Protein AF-A0A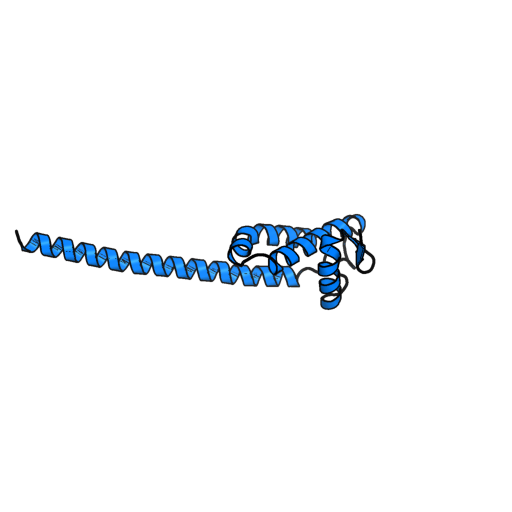2G9GEQ3-F1 (afdb_monomer)

InterPro domains:
  IPR007942 Phospholipase-like [PF05278] (4-124)

Organism: NCBI:txid429701

Sequence (127 aa):
MENVGQHEVPVEYAPTLTRIFAKHGDIASNSYFPQYNTFLLMLVGLVVQKLQTNNFGYVLSKLDNMKNIVRFAKSGNLNVSWLLKHLAEIEEIRTLTTMAATREFDARKKIMMTAKKTVQGSTKALR

Solvent-accessible surface area (backbone atoms only — not comparable to full-atom values): 7066 Å² total; per-residue (Å²): 110,36,76,49,88,94,40,62,30,57,56,92,37,32,69,55,42,44,55,46,31,76,74,69,42,71,39,57,79,66,32,78,47,69,94,47,40,46,62,41,48,46,55,50,28,52,47,53,47,48,65,72,75,48,56,68,70,59,45,65,76,41,41,68,59,47,51,51,55,49,50,55,33,38,75,40,44,30,70,44,66,71,56,53,51,52,57,48,56,53,46,50,52,54,50,53,54,52,52,51,53,52,52,50,51,52,52,52,52,51,53,52,53,52,52,53,51,52,56,56,51,58,61,60,76,78,111

Structure (mmCIF, N/CA/C/O backbone):
data_AF-A0A2G9GEQ3-F1
#
_entry.id   AF-A0A2G9GEQ3-F1
#
loop_
_atom_site.group_PDB
_atom_site.id
_atom_site.type_symbol
_atom_site.label_atom_id
_atom_site.label_alt_id
_atom_site.label_comp_id
_atom_site.label_asym_id
_atom_site.label_entity_id
_atom_site.label_seq_id
_atom_site.pdbx_PDB_ins_code
_atom_site.Cartn_x
_atom_site.Cartn_y
_atom_site.Cartn_z
_atom_site.occupancy
_atom_site.B_iso_or_equiv
_atom_site.auth_seq_id
_atom_site.auth_comp_id
_atom_site.auth_asym_id
_atom_site.auth_atom_id
_atom_site.pdbx_PDB_model_num
ATOM 1 N N . MET A 1 1 ? 15.834 -12.308 -12.126 1.00 93.44 1 MET A N 1
ATOM 2 C CA . MET A 1 1 ? 15.207 -11.057 -12.584 1.00 93.44 1 MET A CA 1
ATOM 3 C C . MET A 1 1 ? 14.308 -11.372 -13.770 1.00 93.44 1 MET A C 1
ATOM 5 O O . MET A 1 1 ? 14.500 -12.413 -14.387 1.00 93.44 1 MET A O 1
ATOM 9 N N . GLU A 1 2 ? 13.338 -10.517 -14.064 1.00 95.69 2 GLU A N 1
ATOM 10 C CA . GLU A 1 2 ? 12.430 -10.603 -15.209 1.00 95.69 2 GLU A CA 1
ATOM 11 C C . GLU A 1 2 ? 12.147 -9.188 -15.737 1.00 95.69 2 GLU A C 1
ATOM 13 O O . GLU A 1 2 ? 12.165 -8.220 -14.973 1.00 95.69 2 GLU A O 1
ATOM 18 N N . ASN A 1 3 ? 11.909 -9.061 -17.043 1.00 96.69 3 ASN A N 1
ATOM 19 C CA . ASN A 1 3 ? 11.651 -7.772 -17.678 1.00 96.69 3 ASN A CA 1
ATOM 20 C C . ASN A 1 3 ? 10.162 -7.426 -17.645 1.00 96.69 3 ASN A C 1
ATOM 22 O O . ASN A 1 3 ? 9.323 -8.195 -18.110 1.00 96.69 3 ASN A O 1
ATOM 26 N N . VAL A 1 4 ? 9.844 -6.223 -17.169 1.00 96.31 4 VAL A N 1
ATOM 27 C CA . VAL A 1 4 ? 8.508 -5.627 -17.247 1.00 96.31 4 VAL A CA 1
ATOM 28 C C . VAL A 1 4 ? 8.625 -4.299 -17.986 1.00 96.31 4 VAL A C 1
ATOM 30 O O . VAL A 1 4 ? 9.109 -3.300 -17.452 1.00 96.31 4 VAL A O 1
ATOM 33 N N . GLY A 1 5 ? 8.212 -4.291 -19.255 1.00 93.06 5 GLY A N 1
ATOM 34 C CA . GLY A 1 5 ? 8.492 -3.170 -20.150 1.00 93.06 5 GLY A CA 1
ATOM 35 C C . GLY A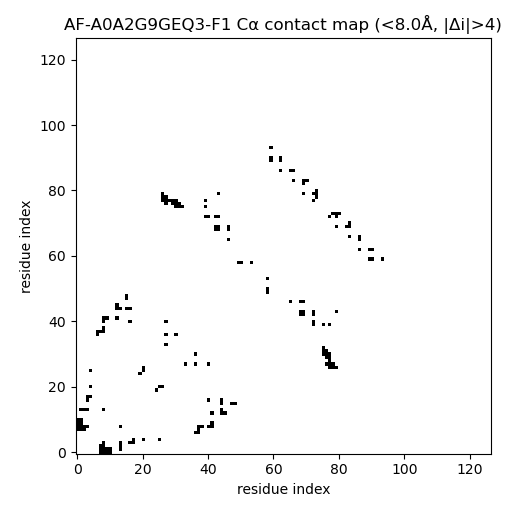 1 5 ? 9.998 -3.034 -20.388 1.00 93.06 5 GLY A C 1
ATOM 36 O O . GLY A 1 5 ? 10.626 -3.973 -20.866 1.00 93.06 5 GLY A O 1
ATOM 37 N N . GLN A 1 6 ? 10.563 -1.873 -20.055 1.00 93.75 6 GLN A N 1
ATOM 38 C CA . GLN A 1 6 ? 12.002 -1.591 -20.176 1.00 93.75 6 GLN A CA 1
ATOM 39 C C . GLN A 1 6 ? 12.772 -1.785 -18.857 1.00 93.75 6 GLN A C 1
ATOM 41 O O . GLN A 1 6 ? 13.959 -1.476 -18.795 1.00 93.75 6 GLN A O 1
ATOM 46 N N . HIS A 1 7 ? 12.114 -2.260 -17.793 1.00 96.00 7 HIS A N 1
ATOM 47 C CA . HIS A 1 7 ? 12.724 -2.382 -16.466 1.00 96.00 7 HIS A CA 1
ATOM 48 C C . HIS A 1 7 ? 12.970 -3.841 -16.109 1.00 96.00 7 HIS A C 1
ATOM 50 O O . HIS A 1 7 ? 12.063 -4.670 -16.190 1.00 96.00 7 HIS A O 1
ATOM 56 N N . GLU A 1 8 ? 14.177 -4.130 -15.636 1.00 96.44 8 GLU A N 1
ATOM 57 C CA . GLU A 1 8 ? 14.527 -5.417 -15.048 1.00 96.44 8 GLU A CA 1
ATOM 58 C C . GLU A 1 8 ? 14.169 -5.406 -13.552 1.00 96.44 8 GLU A C 1
ATOM 60 O O . GLU A 1 8 ? 14.627 -4.545 -12.794 1.00 96.44 8 GLU A O 1
ATOM 65 N N . VAL A 1 9 ? 13.324 -6.343 -13.115 1.00 96.69 9 VAL A N 1
ATOM 66 C CA . VAL A 1 9 ? 12.796 -6.417 -11.741 1.00 96.69 9 VAL A CA 1
ATOM 67 C C . VAL A 1 9 ? 12.919 -7.831 -11.159 1.00 96.69 9 VAL A C 1
ATOM 69 O O . VAL A 1 9 ? 13.074 -8.796 -11.909 1.00 96.69 9 VAL A O 1
ATOM 72 N N . PRO A 1 10 ? 12.870 -8.011 -9.827 1.00 96.75 10 PRO A N 1
ATOM 73 C CA . PRO A 1 10 ? 12.846 -9.350 -9.243 1.00 96.75 10 PRO A CA 1
ATOM 74 C C . PRO A 1 10 ? 11.601 -10.140 -9.682 1.00 96.75 10 PRO A C 1
ATOM 76 O O . PRO A 1 10 ? 10.507 -9.580 -9.811 1.00 96.75 10 PRO A O 1
ATOM 79 N N . VAL A 1 11 ? 11.780 -11.444 -9.922 1.00 97.44 11 VAL A N 1
ATOM 80 C CA . VAL A 1 11 ? 10.768 -12.338 -10.526 1.00 97.44 11 VAL A CA 1
ATOM 81 C C . VAL A 1 11 ? 9.492 -12.366 -9.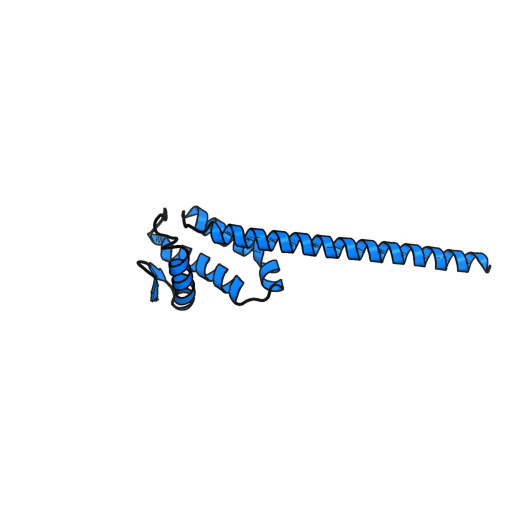687 1.00 97.44 11 VAL A C 1
ATOM 83 O O . VAL A 1 11 ? 8.383 -12.384 -10.213 1.00 97.44 11 VAL A O 1
ATOM 86 N N . GLU A 1 12 ? 9.630 -12.295 -8.366 1.00 96.44 12 GLU A N 1
ATOM 87 C CA . GLU A 1 12 ? 8.510 -12.310 -7.437 1.00 96.44 12 GLU A CA 1
ATOM 88 C C . GLU A 1 12 ? 7.562 -11.113 -7.609 1.00 96.44 12 GLU A C 1
ATOM 90 O O . GLU A 1 12 ? 6.381 -11.236 -7.290 1.00 96.44 12 GLU A O 1
ATOM 95 N N . TYR A 1 13 ? 8.027 -9.976 -8.145 1.00 97.38 13 TYR A N 1
ATOM 96 C CA . TYR A 1 13 ? 7.199 -8.782 -8.362 1.00 97.38 13 TYR A CA 1
ATOM 97 C C . TYR A 1 13 ? 6.758 -8.603 -9.812 1.00 97.38 13 TYR A C 1
ATOM 99 O O . TYR A 1 13 ? 5.794 -7.868 -10.053 1.00 97.38 13 TYR A O 1
ATOM 107 N N . ALA A 1 14 ? 7.411 -9.270 -10.767 1.00 97.62 14 ALA A N 1
ATOM 108 C CA . ALA A 1 14 ? 7.146 -9.101 -12.191 1.00 97.62 14 ALA A CA 1
ATOM 109 C C . ALA A 1 14 ? 5.667 -9.324 -12.565 1.00 97.62 14 ALA A C 1
ATOM 111 O O . ALA A 1 14 ? 5.086 -8.424 -13.174 1.00 97.62 14 ALA A O 1
ATOM 112 N N . PRO A 1 15 ? 4.965 -10.383 -12.103 1.00 97.56 15 PRO A N 1
ATOM 113 C CA . PRO A 1 15 ? 3.546 -10.560 -12.421 1.00 97.56 15 PRO A CA 1
ATOM 114 C C . PRO A 1 15 ? 2.664 -9.408 -11.925 1.00 97.56 15 PRO A C 1
ATOM 116 O O . PRO A 1 15 ? 1.704 -9.009 -12.588 1.00 97.56 15 PRO A O 1
ATOM 119 N N . THR A 1 16 ? 2.970 -8.865 -10.744 1.00 98.19 16 THR A N 1
ATOM 120 C CA . THR A 1 16 ? 2.233 -7.731 -10.175 1.00 98.19 16 THR A CA 1
ATOM 121 C C . THR A 1 16 ? 2.510 -6.456 -10.963 1.00 98.19 16 THR A C 1
ATOM 123 O O . THR A 1 16 ? 1.571 -5.733 -11.296 1.00 98.19 16 THR A O 1
ATOM 126 N N . LEU A 1 17 ? 3.773 -6.198 -11.299 1.00 98.38 17 LEU A N 1
ATOM 127 C CA . LEU A 1 17 ? 4.182 -5.016 -12.052 1.00 98.38 17 LEU A CA 1
ATOM 128 C C . LEU A 1 17 ? 3.656 -5.038 -13.487 1.00 98.38 17 LEU A C 1
ATOM 130 O O . LEU A 1 17 ? 3.157 -4.015 -13.945 1.00 98.38 17 LEU A O 1
ATOM 134 N N . THR A 1 18 ? 3.625 -6.196 -14.145 1.00 98.31 18 THR A N 1
ATOM 135 C CA . THR A 1 18 ? 2.997 -6.366 -15.462 1.00 98.31 18 THR A CA 1
ATOM 136 C C . THR A 1 18 ? 1.523 -5.967 -15.435 1.00 98.31 18 THR A C 1
ATOM 138 O O . THR A 1 18 ? 1.071 -5.207 -16.290 1.00 98.31 18 THR A O 1
ATOM 141 N N . ARG A 1 19 ? 0.763 -6.398 -14.417 1.00 98.12 19 ARG A N 1
ATOM 142 C CA . ARG A 1 19 ? -0.648 -5.992 -14.259 1.00 98.12 19 ARG A CA 1
ATOM 143 C C . ARG A 1 19 ? -0.801 -4.499 -13.977 1.00 98.12 19 ARG A C 1
ATOM 145 O O . ARG A 1 19 ? -1.741 -3.880 -14.472 1.00 98.12 19 ARG A O 1
ATOM 152 N N . ILE A 1 20 ? 0.101 -3.919 -13.186 1.00 98.31 20 ILE A N 1
ATOM 153 C CA . ILE A 1 20 ? 0.113 -2.475 -12.923 1.00 98.31 20 ILE A CA 1
ATOM 154 C C . ILE A 1 20 ? 0.366 -1.714 -14.224 1.00 98.31 20 ILE A C 1
ATOM 156 O O . ILE A 1 20 ? -0.389 -0.796 -14.528 1.00 98.31 20 ILE A O 1
ATOM 160 N N . PHE A 1 21 ? 1.360 -2.124 -15.011 1.00 98.06 21 PHE A N 1
ATOM 161 C CA . PHE A 1 21 ? 1.725 -1.463 -16.263 1.00 98.06 21 PHE A CA 1
ATOM 162 C C . PHE A 1 21 ? 0.613 -1.570 -17.301 1.00 98.06 21 PHE A C 1
ATOM 164 O O . PHE A 1 21 ? 0.286 -0.585 -17.956 1.00 98.06 21 PHE A O 1
ATOM 171 N N . ALA A 1 22 ? -0.047 -2.726 -17.383 1.00 98.12 22 ALA A N 1
ATOM 172 C CA . ALA A 1 22 ? -1.211 -2.907 -18.242 1.00 98.12 22 ALA A CA 1
ATOM 173 C C . ALA A 1 22 ? -2.367 -1.949 -17.888 1.00 98.12 22 ALA A C 1
ATOM 175 O O . ALA A 1 22 ? -3.116 -1.538 -18.769 1.00 98.12 22 ALA A O 1
ATOM 176 N N . LYS A 1 23 ? -2.519 -1.580 -16.609 1.00 97.88 23 LYS A N 1
ATOM 177 C CA . LYS A 1 23 ? -3.616 -0.721 -16.134 1.00 97.88 23 LYS A CA 1
ATOM 178 C C . LYS A 1 23 ? -3.267 0.769 -16.094 1.00 97.88 23 LYS A C 1
ATOM 180 O O . LYS A 1 23 ? -4.149 1.607 -16.266 1.00 97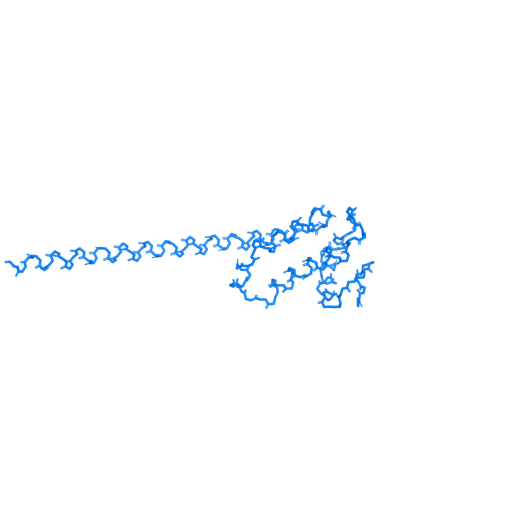.88 23 LYS A O 1
ATOM 185 N N . HIS A 1 24 ? -2.014 1.103 -15.808 1.00 97.44 24 HIS A N 1
ATOM 186 C CA . HIS A 1 24 ? -1.580 2.464 -15.480 1.00 97.44 24 HIS A CA 1
ATOM 187 C C . HIS A 1 24 ? -0.486 3.002 -16.411 1.00 97.44 24 HIS A C 1
ATOM 189 O O . HIS A 1 24 ? -0.068 4.148 -16.244 1.00 97.44 24 HIS A O 1
ATOM 195 N N . GLY A 1 25 ? -0.039 2.202 -17.383 1.00 97.38 25 GLY A N 1
ATOM 196 C CA . GLY A 1 25 ? 1.166 2.469 -18.161 1.00 97.38 25 GLY A CA 1
ATOM 197 C C . GLY A 1 25 ? 2.439 2.230 -17.348 1.00 97.38 25 GLY A C 1
ATOM 198 O O . GLY A 1 25 ? 2.392 1.843 -16.178 1.00 97.38 25 GLY A O 1
ATOM 199 N N . ASP A 1 26 ? 3.591 2.475 -17.968 1.00 97.69 26 ASP A N 1
ATOM 200 C CA . ASP A 1 26 ? 4.872 2.454 -17.264 1.00 97.69 26 ASP A CA 1
ATOM 201 C C . ASP A 1 26 ? 4.915 3.580 -16.221 1.00 97.69 26 ASP A C 1
ATOM 203 O O . ASP A 1 26 ? 5.116 4.754 -16.533 1.00 97.69 26 ASP A O 1
ATOM 207 N N . ILE A 1 27 ? 4.721 3.218 -14.952 1.00 98.00 27 ILE A N 1
ATOM 208 C CA . ILE A 1 27 ? 4.661 4.184 -13.851 1.00 98.00 27 ILE A CA 1
ATOM 209 C C . ILE A 1 27 ? 6.015 4.840 -13.554 1.00 98.00 27 ILE A C 1
ATOM 211 O O . ILE A 1 27 ? 6.048 5.798 -12.784 1.00 98.00 27 ILE A O 1
ATOM 215 N N . ALA A 1 28 ? 7.113 4.337 -14.123 1.00 97.56 28 ALA A N 1
ATOM 216 C CA . ALA A 1 28 ? 8.462 4.865 -13.957 1.00 97.56 28 ALA A CA 1
ATOM 217 C C . ALA A 1 28 ? 8.974 5.621 -15.198 1.00 97.56 28 ALA A C 1
ATOM 219 O O . ALA A 1 28 ? 10.117 6.082 -15.188 1.00 97.56 28 ALA A O 1
ATOM 220 N N . SER A 1 29 ? 8.139 5.823 -16.228 1.00 96.12 29 SER A N 1
ATOM 221 C CA . SER A 1 29 ? 8.535 6.466 -17.493 1.00 96.12 29 SER A CA 1
ATOM 222 C C . SER A 1 29 ? 9.100 7.882 -17.326 1.00 96.12 29 SER A C 1
ATOM 224 O O . SER A 1 29 ? 9.943 8.306 -18.107 1.00 96.12 29 SER A O 1
ATOM 226 N N . ASN A 1 30 ? 8.642 8.610 -16.302 1.00 94.75 30 ASN A N 1
ATOM 227 C CA . ASN A 1 30 ? 9.052 9.986 -15.996 1.00 94.75 30 ASN A CA 1
ATOM 228 C C . ASN A 1 30 ? 9.905 10.078 -14.719 1.00 94.75 30 ASN A C 1
ATOM 230 O O . ASN A 1 30 ? 9.983 11.144 -14.105 1.00 94.75 30 ASN A O 1
ATOM 234 N N . SER A 1 31 ? 10.480 8.962 -14.263 1.00 95.88 31 SER A N 1
ATOM 235 C CA . SER A 1 31 ? 11.265 8.917 -13.027 1.00 95.88 31 SER A CA 1
ATOM 236 C C . SER A 1 31 ? 12.429 9.907 -13.056 1.00 95.88 31 SER A C 1
ATOM 238 O O . SER A 1 31 ? 13.147 10.009 -14.049 1.00 95.88 31 SER A O 1
ATOM 240 N N . TYR A 1 32 ? 12.650 10.604 -11.939 1.00 96.06 32 TYR A N 1
ATOM 241 C CA . TYR A 1 32 ? 13.808 11.490 -11.780 1.00 96.06 32 TYR A CA 1
ATOM 242 C C . TYR A 1 32 ? 15.124 10.724 -11.662 1.00 96.06 32 TYR A C 1
ATOM 244 O O . TYR A 1 32 ? 16.186 11.285 -11.922 1.00 96.06 32 TYR A O 1
ATOM 252 N N . PHE A 1 33 ? 15.061 9.449 -11.274 1.00 92.69 33 PHE A N 1
ATOM 253 C CA . PHE A 1 33 ? 16.241 8.628 -11.046 1.00 92.69 33 PHE A CA 1
ATOM 254 C C . PHE A 1 33 ? 16.093 7.257 -11.716 1.00 92.69 33 PHE A C 1
ATOM 256 O O . PHE A 1 33 ? 15.807 6.265 -11.035 1.00 92.69 33 PHE A O 1
ATOM 263 N N . PRO A 1 34 ? 16.292 7.170 -13.045 1.00 93.75 34 PRO A N 1
ATOM 264 C CA . PRO A 1 34 ? 16.153 5.921 -13.788 1.00 93.75 34 PRO A CA 1
ATOM 265 C C . PRO A 1 34 ? 16.992 4.765 -13.225 1.00 93.75 34 PRO A C 1
ATOM 267 O O . PRO A 1 34 ? 16.530 3.628 -13.193 1.00 93.75 34 PRO A O 1
ATOM 270 N N . GLN A 1 35 ? 18.181 5.055 -12.686 1.00 94.38 35 GLN A N 1
ATOM 271 C CA . GLN A 1 35 ? 19.073 4.074 -12.059 1.00 94.38 35 GLN A CA 1
ATOM 272 C C . GLN A 1 35 ? 18.484 3.397 -10.809 1.00 94.38 35 GLN A C 1
ATOM 274 O O . GLN A 1 35 ? 18.963 2.344 -10.399 1.00 94.38 35 GLN A O 1
ATOM 279 N N . TYR A 1 36 ? 17.447 3.981 -10.198 1.00 95.94 36 TYR A N 1
ATOM 280 C CA . TYR A 1 36 ? 16.749 3.413 -9.043 1.00 95.94 36 TYR A CA 1
ATOM 281 C C . TYR A 1 36 ? 15.375 2.835 -9.402 1.00 95.94 36 TYR A C 1
ATOM 283 O O . TYR A 1 36 ? 14.676 2.355 -8.507 1.00 95.94 36 TYR A O 1
ATOM 291 N N . ASN A 1 37 ? 14.975 2.826 -10.679 1.00 95.75 37 ASN A N 1
ATOM 292 C CA . ASN A 1 37 ? 13.646 2.365 -11.087 1.00 95.75 37 ASN A CA 1
ATOM 293 C C . ASN A 1 37 ? 13.360 0.929 -10.655 1.00 95.75 37 ASN A C 1
ATOM 295 O O . ASN A 1 37 ? 12.281 0.675 -10.134 1.00 95.75 37 ASN A O 1
ATOM 299 N N . THR A 1 38 ? 14.324 0.013 -10.768 1.00 96.69 38 THR A N 1
ATOM 300 C CA . THR A 1 38 ? 14.169 -1.367 -10.282 1.00 96.69 38 THR A CA 1
ATOM 301 C C . THR A 1 38 ? 13.763 -1.409 -8.807 1.00 96.69 38 THR A C 1
ATOM 303 O O . THR A 1 38 ? 12.797 -2.081 -8.444 1.00 96.69 38 THR A O 1
ATOM 306 N N . PHE A 1 39 ? 14.444 -0.640 -7.954 1.00 96.81 39 PHE A N 1
ATOM 307 C CA . PHE A 1 39 ? 14.137 -0.565 -6.526 1.00 96.81 39 PHE A CA 1
ATOM 308 C C . PHE A 1 39 ? 12.783 0.109 -6.261 1.00 96.81 39 PHE A C 1
ATOM 310 O O . PHE A 1 39 ? 11.979 -0.383 -5.471 1.00 96.81 39 PHE A O 1
ATOM 317 N N . LEU A 1 40 ? 12.493 1.216 -6.944 1.00 97.94 40 LEU A N 1
ATOM 318 C CA . LEU A 1 40 ? 11.246 1.961 -6.767 1.00 97.94 40 LEU A CA 1
ATOM 319 C C . LEU A 1 40 ? 10.021 1.163 -7.243 1.00 97.94 40 LEU A C 1
ATOM 321 O O . LEU A 1 40 ? 8.996 1.139 -6.559 1.00 97.94 40 LEU A O 1
ATOM 325 N N . LEU A 1 41 ? 10.133 0.454 -8.365 1.00 98.12 41 LEU A N 1
ATOM 326 C CA . LEU A 1 41 ? 9.106 -0.456 -8.868 1.00 98.12 41 LEU A CA 1
ATOM 327 C C . LEU A 1 41 ? 8.910 -1.642 -7.924 1.00 98.12 41 LEU A C 1
ATOM 329 O O . LEU A 1 41 ? 7.770 -1.978 -7.609 1.00 98.12 41 LEU A O 1
ATOM 333 N N . MET A 1 42 ? 9.992 -2.220 -7.395 1.00 97.75 42 MET A N 1
ATOM 334 C CA . MET A 1 42 ? 9.918 -3.268 -6.374 1.00 97.75 42 MET A CA 1
ATOM 335 C C . MET A 1 42 ? 9.102 -2.812 -5.155 1.00 97.75 42 MET A C 1
ATOM 337 O O . MET A 1 42 ? 8.217 -3.534 -4.701 1.00 97.75 42 MET A O 1
ATOM 341 N N . LEU A 1 43 ? 9.337 -1.596 -4.654 1.00 98.12 43 LEU A N 1
ATOM 342 C CA . LEU A 1 43 ? 8.581 -1.035 -3.531 1.00 98.12 43 LEU A CA 1
ATOM 343 C C . LEU A 1 43 ? 7.080 -0.896 -3.831 1.00 98.12 43 LEU A C 1
ATOM 345 O O . LEU A 1 43 ? 6.245 -1.219 -2.982 1.00 98.12 43 LEU A O 1
ATOM 349 N N . VAL A 1 44 ? 6.722 -0.450 -5.037 1.00 98.44 44 VAL A N 1
ATOM 350 C CA . VAL A 1 44 ? 5.316 -0.362 -5.463 1.00 98.44 44 VAL A CA 1
ATOM 351 C C . VAL A 1 44 ? 4.698 -1.758 -5.580 1.00 98.44 44 VAL A C 1
ATOM 353 O O . VAL A 1 44 ? 3.611 -1.993 -5.046 1.00 98.44 44 VAL A O 1
ATOM 356 N N . GLY A 1 45 ? 5.401 -2.698 -6.217 1.00 98.19 45 GLY A N 1
ATOM 357 C CA . GLY A 1 45 ? 4.979 -4.093 -6.348 1.00 98.19 45 GLY A CA 1
ATOM 358 C C . GLY A 1 45 ? 4.743 -4.756 -4.990 1.00 98.19 45 GLY A C 1
ATOM 359 O O . GLY A 1 45 ? 3.704 -5.386 -4.790 1.00 98.19 45 GLY A O 1
ATOM 360 N N . LEU A 1 46 ? 5.643 -4.529 -4.031 1.00 98.06 46 LEU A N 1
ATOM 361 C CA . LEU A 1 46 ? 5.537 -5.007 -2.653 1.00 98.06 46 LEU A CA 1
ATOM 362 C C . LEU A 1 46 ? 4.261 -4.510 -1.965 1.00 98.06 46 LEU A C 1
ATOM 364 O O . LEU A 1 46 ? 3.560 -5.293 -1.322 1.00 98.06 46 LEU A O 1
ATOM 368 N N . VAL A 1 47 ? 3.948 -3.216 -2.075 1.00 98.56 47 VAL A N 1
ATOM 369 C CA . VAL A 1 47 ? 2.739 -2.651 -1.456 1.00 98.56 47 VAL A CA 1
ATOM 370 C C . VAL A 1 47 ? 1.483 -3.249 -2.084 1.00 98.56 47 VAL A C 1
ATOM 372 O O . VAL A 1 47 ? 0.581 -3.667 -1.362 1.00 98.56 47 VAL A O 1
ATOM 375 N N . VAL A 1 48 ? 1.433 -3.358 -3.412 1.00 98.38 48 VAL A N 1
ATOM 376 C CA . VAL A 1 48 ? 0.277 -3.935 -4.113 1.00 98.38 48 VAL A CA 1
ATOM 377 C C . VAL A 1 48 ? 0.092 -5.409 -3.766 1.00 98.38 48 VAL A C 1
ATOM 379 O O . VAL A 1 48 ? -1.030 -5.827 -3.493 1.00 98.38 48 VAL A O 1
ATOM 382 N N . GLN A 1 49 ? 1.172 -6.189 -3.690 1.00 97.75 49 GLN A N 1
ATOM 383 C CA . GLN A 1 49 ? 1.091 -7.572 -3.222 1.00 97.75 49 GLN A CA 1
ATOM 384 C C . GLN A 1 49 ? 0.572 -7.652 -1.792 1.00 97.75 49 GLN A C 1
ATOM 386 O O . GLN A 1 49 ? -0.328 -8.441 -1.528 1.00 97.75 49 GLN A O 1
ATOM 391 N N . LYS A 1 50 ? 1.071 -6.808 -0.878 1.00 97.56 50 LYS A N 1
ATOM 392 C CA . LYS A 1 50 ? 0.589 -6.788 0.509 1.00 97.56 50 LYS A CA 1
ATOM 393 C C . LYS A 1 50 ? -0.914 -6.536 0.589 1.00 97.56 50 LYS A C 1
ATOM 395 O O . LYS A 1 50 ? -1.578 -7.205 1.376 1.00 97.56 50 LYS A O 1
ATOM 400 N N . LEU A 1 51 ? -1.431 -5.622 -0.231 1.00 97.75 51 LEU A N 1
ATOM 401 C CA . LEU A 1 51 ? -2.863 -5.330 -0.322 1.00 97.75 51 LEU A CA 1
ATOM 402 C C . LEU A 1 51 ? -3.675 -6.498 -0.902 1.00 97.75 51 LEU A C 1
ATOM 404 O O . LEU A 1 51 ? -4.808 -6.703 -0.488 1.00 97.75 51 LEU A O 1
ATOM 408 N N . GLN A 1 52 ? -3.111 -7.257 -1.844 1.00 95.94 52 GLN A N 1
ATOM 409 C CA . GLN A 1 52 ? -3.801 -8.367 -2.512 1.00 95.94 52 GLN A CA 1
ATOM 410 C C . GLN A 1 52 ? -3.794 -9.670 -1.705 1.00 95.94 52 GLN A C 1
ATOM 412 O O . GLN A 1 52 ? -4.728 -10.457 -1.825 1.00 95.94 52 GLN A O 1
ATOM 417 N N . THR A 1 53 ? -2.741 -9.929 -0.926 1.00 96.50 53 THR A N 1
ATOM 418 C CA . THR A 1 53 ? -2.516 -11.247 -0.308 1.00 96.50 53 THR A CA 1
ATOM 419 C C . T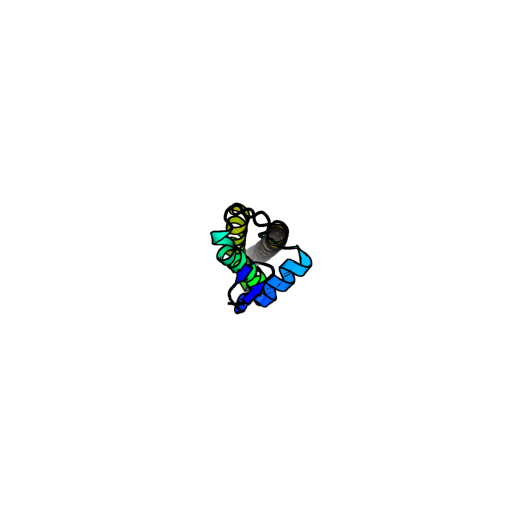HR A 1 53 ? -2.802 -11.300 1.186 1.00 96.50 53 THR A C 1
ATOM 421 O O . THR A 1 53 ? -2.990 -12.389 1.723 1.00 96.50 53 THR A O 1
ATOM 424 N N . ASN A 1 54 ? -2.831 -10.160 1.882 1.00 97.62 54 ASN A N 1
ATOM 425 C CA . ASN A 1 54 ? -3.030 -10.140 3.329 1.00 97.62 54 ASN A CA 1
ATOM 426 C C . ASN A 1 54 ? -4.471 -9.798 3.698 1.00 97.62 54 ASN A C 1
ATOM 428 O O . ASN A 1 54 ? -5.163 -9.061 3.001 1.00 97.62 54 ASN A O 1
ATOM 432 N N . ASN A 1 55 ? -4.902 -10.295 4.857 1.00 96.88 55 ASN A N 1
ATOM 433 C CA . ASN A 1 55 ? -6.201 -9.935 5.409 1.00 96.88 55 ASN A CA 1
ATOM 434 C C . ASN A 1 55 ? -6.269 -8.444 5.785 1.00 96.88 55 ASN A C 1
ATOM 436 O O . ASN A 1 55 ? -5.255 -7.768 5.995 1.00 96.88 55 ASN A O 1
ATOM 440 N N . PHE A 1 56 ? -7.496 -7.949 5.930 1.00 93.88 56 PHE A N 1
ATOM 441 C CA . PHE A 1 56 ? -7.747 -6.537 6.189 1.00 93.88 56 PHE A CA 1
ATOM 442 C C . PHE A 1 56 ? -7.112 -6.038 7.500 1.00 93.88 56 PHE A C 1
ATOM 444 O O . PHE A 1 56 ? -6.568 -4.938 7.536 1.00 93.88 56 PHE A O 1
ATOM 451 N N . GLY A 1 57 ? -7.084 -6.861 8.556 1.00 94.56 57 GLY A N 1
ATOM 452 C CA . GLY A 1 57 ? -6.447 -6.504 9.830 1.00 94.56 57 GLY A CA 1
ATOM 453 C C . GLY A 1 57 ? -4.943 -6.248 9.693 1.00 94.56 57 GLY A C 1
ATOM 454 O O . GLY A 1 57 ? -4.427 -5.251 10.201 1.00 94.56 57 GLY A O 1
ATOM 455 N N . TYR A 1 58 ? -4.241 -7.094 8.935 1.00 96.69 58 TYR A N 1
ATOM 456 C CA . TYR A 1 58 ? -2.833 -6.874 8.608 1.00 96.69 58 TYR A CA 1
ATOM 457 C C . TYR A 1 58 ? -2.642 -5.573 7.823 1.00 96.69 58 TYR A C 1
ATOM 459 O O . TYR A 1 58 ? -1.774 -4.769 8.173 1.00 96.69 58 TYR A O 1
ATOM 467 N N . VAL A 1 59 ? -3.465 -5.350 6.793 1.00 97.56 59 VAL A N 1
ATOM 468 C CA . VAL A 1 59 ? -3.418 -4.144 5.952 1.00 97.56 59 VAL A CA 1
ATOM 469 C C . VAL A 1 59 ? -3.572 -2.883 6.803 1.00 97.56 59 VAL A C 1
ATOM 471 O O . VAL A 1 59 ? -2.740 -1.983 6.696 1.00 97.56 59 VAL A O 1
ATOM 474 N N . LEU A 1 60 ? -4.552 -2.848 7.712 1.00 95.94 60 LEU A N 1
ATOM 475 C CA . LEU A 1 60 ? -4.752 -1.735 8.645 1.00 95.94 60 LEU A CA 1
ATOM 476 C C . LEU A 1 60 ? -3.535 -1.509 9.554 1.00 95.94 60 LEU A C 1
ATOM 478 O O . LEU A 1 60 ? -3.118 -0.365 9.746 1.00 95.94 60 LEU A O 1
ATOM 482 N N . SER A 1 61 ? -2.931 -2.588 10.068 1.00 95.81 61 SER A N 1
ATOM 483 C CA . SER A 1 61 ? -1.756 -2.515 10.953 1.00 95.81 61 SER A CA 1
ATOM 484 C C . SER A 1 61 ? -0.490 -1.990 10.261 1.00 95.81 61 SER A C 1
ATOM 486 O O . SER A 1 61 ? 0.411 -1.466 10.914 1.00 95.81 61 SER A O 1
ATOM 488 N N . LYS A 1 62 ? -0.396 -2.137 8.933 1.00 97.88 62 LYS A N 1
ATOM 489 C CA . LYS A 1 62 ? 0.766 -1.736 8.122 1.00 97.88 62 LYS A CA 1
ATOM 490 C C . LYS A 1 62 ? 0.492 -0.531 7.225 1.00 97.88 62 LYS A C 1
ATOM 492 O O . LYS A 1 62 ? 1.370 -0.159 6.445 1.00 97.88 62 LYS A O 1
ATOM 497 N N . LEU A 1 63 ? -0.686 0.082 7.338 1.00 98.00 63 LEU A N 1
ATOM 498 C CA . LEU A 1 63 ? -1.156 1.130 6.438 1.00 98.00 63 LEU A CA 1
ATOM 499 C C . LEU A 1 63 ? -0.199 2.325 6.370 1.00 98.00 63 LEU A C 1
ATOM 501 O O . LEU A 1 63 ? 0.161 2.757 5.276 1.00 98.00 63 LEU A O 1
ATOM 505 N N . ASP A 1 64 ? 0.281 2.809 7.515 1.00 98.19 64 ASP A N 1
ATOM 506 C CA . ASP A 1 64 ? 1.187 3.964 7.568 1.00 98.19 64 ASP A CA 1
ATOM 507 C C . ASP A 1 64 ? 2.542 3.658 6.918 1.00 98.19 64 ASP A C 1
ATOM 509 O O . ASP A 1 64 ? 3.068 4.463 6.148 1.00 98.19 64 ASP A O 1
ATOM 513 N N . ASN A 1 65 ? 3.068 2.449 7.135 1.00 98.31 65 ASN A N 1
ATOM 514 C CA . ASN A 1 65 ? 4.288 1.993 6.474 1.00 98.31 65 ASN A CA 1
ATOM 515 C C . ASN A 1 65 ? 4.103 1.899 4.951 1.00 98.31 65 ASN A C 1
ATOM 517 O O . ASN A 1 65 ? 4.947 2.375 4.197 1.00 98.31 65 ASN A O 1
ATOM 521 N N . MET A 1 66 ? 2.981 1.339 4.486 1.00 98.69 66 MET A N 1
ATOM 522 C CA . MET A 1 66 ? 2.670 1.276 3.054 1.00 98.69 66 MET A CA 1
ATOM 523 C C . MET A 1 66 ? 2.545 2.675 2.444 1.00 98.69 66 MET A C 1
ATOM 525 O O . MET A 1 66 ? 3.126 2.931 1.393 1.00 98.69 66 MET A O 1
ATOM 529 N N . LYS A 1 67 ? 1.879 3.616 3.123 1.00 98.56 67 LYS A N 1
ATOM 530 C CA . LYS A 1 67 ? 1.806 5.018 2.682 1.00 98.56 67 LYS A CA 1
ATOM 531 C C . LYS A 1 67 ? 3.185 5.658 2.567 1.00 98.56 67 LYS A C 1
ATOM 533 O O . LYS A 1 67 ? 3.442 6.346 1.584 1.00 98.56 67 LYS A O 1
ATOM 538 N N . ASN A 1 68 ? 4.071 5.432 3.533 1.00 98.56 68 ASN A N 1
ATOM 539 C CA . ASN A 1 68 ? 5.426 5.984 3.503 1.00 98.56 68 ASN A CA 1
ATOM 540 C C . ASN A 1 68 ? 6.249 5.417 2.341 1.00 98.56 68 ASN A C 1
ATOM 542 O O . ASN A 1 68 ? 6.882 6.186 1.622 1.00 98.56 68 ASN A O 1
ATOM 546 N N . ILE A 1 69 ? 6.161 4.108 2.089 1.00 98.56 69 ILE A N 1
ATOM 547 C CA . ILE A 1 69 ? 6.801 3.467 0.932 1.00 98.56 69 ILE A CA 1
ATOM 548 C C . ILE A 1 69 ? 6.299 4.080 -0.383 1.00 98.56 69 ILE A C 1
ATOM 550 O O . ILE A 1 69 ? 7.095 4.447 -1.246 1.00 98.56 69 ILE A O 1
ATOM 554 N N . VAL A 1 70 ? 4.983 4.248 -0.541 1.00 98.50 70 VAL A N 1
ATOM 555 C CA . VAL A 1 70 ? 4.418 4.814 -1.777 1.00 98.50 70 VAL A CA 1
ATOM 556 C C . VAL A 1 70 ? 4.766 6.297 -1.930 1.00 98.50 70 VAL A C 1
ATOM 558 O O . VAL A 1 70 ? 5.044 6.744 -3.040 1.00 98.50 70 VAL A O 1
ATOM 561 N N . ARG A 1 71 ? 4.819 7.070 -0.837 1.00 98.50 71 ARG A N 1
ATOM 562 C CA . ARG A 1 71 ? 5.307 8.461 -0.867 1.00 98.50 71 ARG A CA 1
ATOM 563 C C . ARG A 1 71 ? 6.773 8.544 -1.281 1.00 98.50 71 ARG A C 1
ATOM 565 O O . ARG A 1 71 ? 7.120 9.438 -2.044 1.00 98.50 71 ARG A O 1
ATOM 572 N N . PHE A 1 72 ? 7.602 7.603 -0.841 1.00 97.94 72 PHE A N 1
ATOM 573 C CA . PHE A 1 72 ? 8.997 7.519 -1.264 1.00 97.94 72 PHE A CA 1
ATOM 574 C C . PHE A 1 72 ? 9.122 7.215 -2.76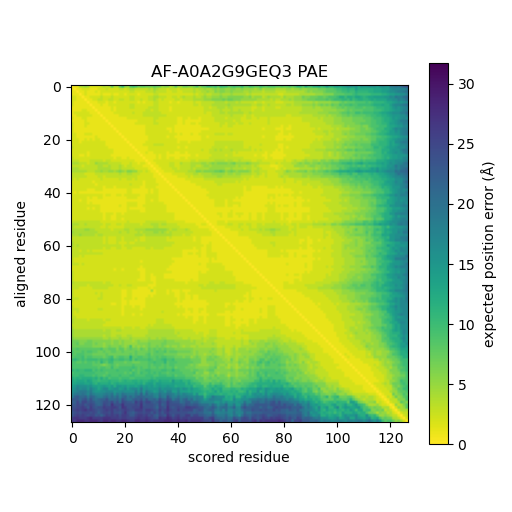8 1.00 97.94 72 PHE A C 1
ATOM 576 O O . PHE A 1 72 ? 9.870 7.879 -3.484 1.00 97.94 72 PHE A O 1
ATOM 583 N N . ALA A 1 73 ? 8.311 6.293 -3.297 1.00 97.75 73 ALA A N 1
ATOM 584 C CA . ALA A 1 73 ? 8.224 6.082 -4.745 1.00 97.75 73 ALA A CA 1
ATOM 585 C C . ALA A 1 73 ? 7.742 7.346 -5.482 1.00 97.75 73 ALA A C 1
ATOM 587 O O . ALA A 1 73 ? 8.283 7.715 -6.526 1.00 97.75 73 ALA A O 1
ATOM 588 N N . LYS A 1 74 ? 6.771 8.067 -4.907 1.00 97.75 74 LYS A N 1
ATOM 589 C CA . LYS A 1 74 ? 6.270 9.330 -5.456 1.00 97.75 74 LYS A CA 1
ATOM 590 C C . LYS A 1 74 ? 7.340 10.425 -5.491 1.00 97.75 74 LYS A C 1
ATOM 592 O O . LYS A 1 74 ? 7.358 11.181 -6.458 1.00 97.75 74 LYS A O 1
ATOM 597 N N . SER A 1 75 ? 8.237 10.509 -4.502 1.00 96.94 75 SER A N 1
ATOM 598 C CA . SER A 1 75 ? 9.347 11.478 -4.522 1.00 96.94 75 SER A CA 1
ATOM 599 C C . SER A 1 75 ? 10.381 11.195 -5.614 1.00 96.94 75 SER A C 1
ATOM 601 O O . SER A 1 75 ? 11.048 12.121 -6.061 1.00 96.94 75 SER A O 1
ATOM 603 N N . GLY A 1 76 ? 10.464 9.952 -6.104 1.00 96.50 76 GLY A N 1
ATOM 604 C CA . GLY A 1 76 ? 11.202 9.598 -7.324 1.00 96.50 76 GLY A CA 1
ATOM 605 C C . GLY A 1 76 ? 10.463 9.927 -8.630 1.00 96.50 76 GLY A C 1
ATOM 606 O O . GLY A 1 76 ? 10.925 9.551 -9.701 1.00 96.50 76 GLY A O 1
ATOM 607 N N . ASN A 1 77 ? 9.317 10.610 -8.555 1.00 97.69 77 ASN A N 1
ATOM 608 C CA . ASN A 1 77 ? 8.417 10.936 -9.664 1.00 97.69 77 ASN A CA 1
ATOM 609 C C . ASN A 1 77 ? 7.712 9.740 -10.328 1.00 97.69 77 ASN A C 1
ATOM 611 O O . ASN A 1 77 ? 7.253 9.842 -11.465 1.00 97.69 77 ASN A O 1
ATOM 615 N N . LEU A 1 78 ? 7.548 8.616 -9.618 1.00 98.19 78 LEU A N 1
ATOM 616 C CA . LEU A 1 78 ? 6.704 7.535 -10.130 1.00 98.19 78 LEU A CA 1
ATOM 617 C C . LEU A 1 78 ? 5.223 7.947 -10.127 1.00 98.19 78 LEU A C 1
ATOM 619 O O . LEU A 1 78 ? 4.718 8.616 -9.212 1.00 98.19 78 LEU A O 1
ATOM 623 N N . ASN A 1 79 ? 4.485 7.487 -11.136 1.00 98.19 79 ASN A N 1
ATOM 624 C CA . ASN A 1 79 ? 3.044 7.676 -11.236 1.00 98.19 79 ASN A CA 1
ATOM 625 C C . ASN A 1 79 ? 2.285 6.698 -10.319 1.00 98.19 79 ASN A C 1
ATOM 627 O O . ASN A 1 79 ? 1.740 5.682 -10.747 1.00 98.19 79 ASN A O 1
ATOM 631 N N . VAL A 1 80 ? 2.256 7.022 -9.025 1.00 98.31 80 VAL A N 1
ATOM 632 C CA . VAL A 1 80 ? 1.634 6.202 -7.965 1.00 98.31 80 VAL A CA 1
ATOM 633 C C . VAL A 1 80 ? 0.459 6.893 -7.267 1.00 98.31 80 VAL A C 1
ATOM 635 O O . VAL A 1 80 ? 0.019 6.468 -6.199 1.00 98.31 80 VAL A O 1
ATOM 638 N N . SER A 1 81 ? -0.082 7.963 -7.858 1.00 97.81 81 SER A N 1
ATOM 639 C CA . SER A 1 81 ? -1.197 8.722 -7.270 1.00 97.81 81 SER A CA 1
ATOM 640 C C . SER A 1 81 ? -2.442 7.851 -7.048 1.00 97.81 81 SER A C 1
ATOM 642 O O . SER A 1 81 ? -3.146 8.019 -6.055 1.00 97.81 81 SER A O 1
ATOM 644 N N . TRP A 1 82 ? -2.682 6.877 -7.931 1.00 98.31 82 TRP A N 1
ATOM 645 C CA . TRP A 1 82 ? -3.777 5.910 -7.811 1.00 98.31 82 TRP A CA 1
ATOM 646 C C . TRP A 1 82 ? -3.645 5.031 -6.558 1.00 98.31 82 TRP A C 1
ATOM 648 O O . TRP A 1 82 ? -4.637 4.759 -5.886 1.00 98.31 82 TRP A O 1
ATOM 658 N N . LEU A 1 83 ? -2.420 4.636 -6.206 1.00 98.50 83 LEU A N 1
ATOM 659 C CA . LEU A 1 83 ? -2.156 3.797 -5.043 1.00 98.50 83 LEU A CA 1
ATOM 660 C C . LEU A 1 83 ? -2.273 4.607 -3.750 1.00 98.50 83 LEU A C 1
ATOM 662 O O . LEU A 1 83 ? -2.849 4.129 -2.778 1.00 98.50 83 LEU A O 1
ATOM 666 N N . LEU A 1 84 ? -1.802 5.859 -3.751 1.00 98.44 84 LEU A N 1
ATOM 667 C CA . LEU A 1 84 ? -2.006 6.776 -2.624 1.00 98.44 84 LEU A CA 1
ATOM 668 C C . LEU A 1 84 ? -3.490 7.035 -2.359 1.00 98.44 84 LEU A C 1
ATOM 670 O O . LEU A 1 84 ? -3.897 7.029 -1.199 1.00 98.44 84 LEU A O 1
ATOM 674 N N . LYS A 1 85 ? -4.291 7.220 -3.417 1.00 98.31 85 LYS A N 1
ATOM 675 C CA . LYS A 1 85 ? -5.746 7.363 -3.294 1.00 98.31 85 LYS A CA 1
ATOM 676 C C . LYS A 1 85 ? -6.360 6.125 -2.640 1.00 98.31 85 LYS A C 1
ATOM 678 O O . LYS A 1 85 ? -7.084 6.256 -1.661 1.00 98.31 85 LYS A O 1
ATOM 683 N N . HIS A 1 86 ? -5.998 4.935 -3.109 1.00 98.06 86 HIS A N 1
ATOM 684 C CA . HIS A 1 86 ? -6.515 3.695 -2.538 1.00 98.06 86 HIS A CA 1
ATOM 685 C C . HIS A 1 86 ? -6.123 3.505 -1.060 1.00 98.06 86 HIS A C 1
ATOM 687 O O . HIS A 1 86 ? -6.944 3.134 -0.227 1.00 98.06 86 HIS A O 1
ATOM 693 N N . LEU A 1 87 ? -4.883 3.839 -0.684 1.00 98.50 87 LEU A N 1
ATOM 694 C CA . LEU A 1 87 ? -4.452 3.818 0.720 1.00 98.50 87 LEU A CA 1
ATOM 695 C C . LEU A 1 87 ? -5.157 4.885 1.581 1.00 98.50 87 LEU A C 1
ATOM 697 O O . LEU A 1 87 ? -5.241 4.725 2.799 1.00 98.50 87 LEU A O 1
ATOM 701 N N . ALA A 1 88 ? -5.638 5.981 0.989 1.00 98.31 88 ALA A N 1
ATOM 702 C CA . ALA A 1 88 ? -6.447 6.978 1.689 1.00 98.31 88 ALA A CA 1
ATOM 703 C C . ALA A 1 88 ? -7.876 6.474 1.946 1.00 98.31 88 ALA A C 1
ATOM 705 O O . ALA A 1 88 ? -8.386 6.659 3.044 1.00 98.31 88 ALA A O 1
ATOM 706 N N . GLU A 1 89 ? -8.479 5.757 0.998 1.00 98.12 89 GLU A N 1
ATOM 707 C CA . GLU A 1 89 ? -9.783 5.102 1.191 1.00 98.12 89 GLU A CA 1
ATOM 708 C C . GLU A 1 89 ? -9.720 4.070 2.335 1.00 98.12 89 GLU A C 1
ATOM 710 O O . GLU A 1 89 ? -10.589 4.023 3.204 1.00 98.12 89 GLU A O 1
ATOM 715 N N . ILE A 1 90 ? -8.636 3.289 2.416 1.00 97.81 90 ILE A N 1
ATOM 716 C CA . ILE A 1 90 ? -8.426 2.334 3.521 1.00 97.81 90 ILE A CA 1
ATOM 717 C C . ILE A 1 90 ? -8.277 3.055 4.876 1.00 97.81 90 ILE A C 1
ATOM 719 O O . ILE A 1 90 ? -8.742 2.557 5.902 1.00 97.81 90 ILE A O 1
ATOM 723 N N . GLU A 1 91 ? -7.655 4.235 4.902 1.00 97.88 91 GLU A N 1
ATOM 724 C CA . GLU A 1 91 ? -7.540 5.061 6.114 1.00 97.88 91 GLU A CA 1
ATOM 725 C C . GLU A 1 91 ? -8.887 5.556 6.618 1.00 97.88 91 GLU A C 1
ATOM 727 O O . GLU A 1 91 ? -9.132 5.591 7.825 1.00 97.88 91 GLU A O 1
ATOM 732 N N . GLU A 1 92 ? -9.763 5.943 5.699 1.00 97.25 92 GLU A N 1
ATOM 733 C CA . GLU A 1 92 ? -11.111 6.364 6.042 1.00 97.25 92 GLU A CA 1
ATOM 734 C C . GLU A 1 92 ? -11.856 5.213 6.721 1.00 97.25 92 GLU A C 1
ATOM 736 O O . GLU A 1 92 ? -12.406 5.387 7.808 1.00 97.25 92 GLU A O 1
ATOM 741 N N . ILE A 1 93 ? -11.752 3.997 6.176 1.00 94.81 93 ILE A N 1
ATOM 742 C CA . ILE A 1 93 ? -12.325 2.797 6.798 1.00 94.81 93 ILE A CA 1
ATOM 743 C C . ILE A 1 93 ? -11.709 2.539 8.183 1.00 94.81 93 ILE A C 1
ATOM 745 O O . ILE A 1 93 ? -12.442 2.241 9.133 1.00 94.81 93 ILE A O 1
ATOM 749 N N . ARG A 1 94 ? -10.382 2.691 8.339 1.00 95.19 94 ARG A N 1
ATOM 750 C CA . ARG A 1 94 ? -9.686 2.582 9.640 1.00 95.19 94 ARG A CA 1
ATOM 751 C C . ARG A 1 94 ? -10.276 3.545 10.668 1.00 95.19 94 ARG A C 1
ATOM 753 O O . ARG A 1 94 ? -10.566 3.156 11.803 1.00 95.19 94 ARG A O 1
ATOM 760 N N . THR A 1 95 ? -10.485 4.788 10.249 1.00 95.62 95 THR A N 1
ATOM 761 C CA . THR A 1 95 ? -11.026 5.864 11.081 1.00 95.62 95 THR A CA 1
ATOM 762 C C . THR A 1 95 ? -12.469 5.570 11.479 1.00 95.62 95 THR A C 1
ATOM 764 O O . THR A 1 95 ? -12.793 5.584 12.666 1.00 95.62 95 THR A O 1
ATOM 767 N N . LEU A 1 96 ? -13.319 5.209 10.514 1.00 95.00 96 LEU A N 1
ATOM 768 C CA . LEU A 1 96 ? -14.726 4.882 10.749 1.00 95.00 96 LEU A CA 1
ATOM 769 C C . LEU A 1 96 ? -14.889 3.688 11.697 1.00 95.00 96 LEU A C 1
ATOM 771 O O . LEU A 1 96 ? -15.692 3.747 12.628 1.00 95.00 96 LEU A O 1
ATOM 775 N N . THR A 1 97 ? -14.089 2.636 11.512 1.00 91.75 97 THR A N 1
ATOM 776 C CA . THR A 1 97 ? -14.109 1.442 12.374 1.00 91.75 97 THR A CA 1
ATOM 777 C C . THR A 1 97 ? -13.715 1.790 13.810 1.00 91.75 97 THR A C 1
ATOM 779 O O . THR A 1 97 ? -14.366 1.362 14.763 1.00 91.75 97 THR A O 1
ATOM 782 N N . THR A 1 98 ? -12.688 2.627 13.973 1.00 92.31 98 THR A N 1
ATOM 783 C CA . THR A 1 98 ? -12.238 3.098 15.291 1.00 92.31 98 THR A CA 1
ATOM 784 C C . THR A 1 98 ? -13.317 3.940 15.970 1.00 92.31 98 THR A C 1
ATOM 786 O O . THR A 1 98 ? -13.634 3.724 17.137 1.00 92.31 98 THR A O 1
ATOM 789 N N . MET A 1 99 ? -13.945 4.860 15.233 1.00 93.50 99 MET A N 1
ATOM 790 C CA . MET A 1 99 ? -15.040 5.680 15.752 1.00 93.50 99 MET A CA 1
ATOM 791 C C . MET A 1 99 ? -16.247 4.834 16.170 1.00 93.50 99 MET A C 1
ATOM 793 O O . MET A 1 99 ? -16.854 5.112 17.205 1.00 93.50 99 MET A O 1
ATOM 797 N N . ALA A 1 100 ? -16.596 3.806 15.394 1.00 92.69 100 ALA A N 1
ATOM 798 C CA . ALA A 1 100 ? -17.682 2.889 15.726 1.00 92.69 100 ALA A CA 1
ATOM 799 C C . ALA A 1 100 ? -17.395 2.120 17.027 1.00 92.69 100 ALA A C 1
ATOM 801 O O . ALA A 1 100 ? -18.241 2.109 17.922 1.00 92.69 100 ALA A O 1
ATOM 802 N N . ALA A 1 101 ? -16.187 1.568 17.171 1.00 92.06 101 ALA A N 1
ATOM 803 C CA . ALA A 1 101 ? -15.774 0.847 18.375 1.00 92.06 101 ALA A CA 1
ATOM 804 C C . ALA A 1 101 ? -15.784 1.744 19.628 1.00 92.06 101 ALA A C 1
ATOM 806 O O . ALA A 1 101 ? -16.291 1.342 20.676 1.00 92.06 101 ALA A O 1
ATOM 807 N N . THR A 1 102 ? -15.293 2.984 19.517 1.00 94.19 102 THR A N 1
ATOM 808 C CA . THR A 1 102 ? -15.329 3.959 20.621 1.00 94.19 102 THR A CA 1
ATOM 809 C C . THR A 1 102 ? -16.764 4.278 21.039 1.00 94.19 102 THR A C 1
ATOM 811 O O . THR A 1 102 ? -17.086 4.229 22.225 1.00 94.19 102 THR A O 1
ATOM 814 N N . ARG A 1 103 ? -17.661 4.531 20.074 1.00 94.00 103 ARG A N 1
ATOM 815 C CA . ARG A 1 103 ? -19.082 4.806 20.356 1.00 94.00 103 ARG A CA 1
ATOM 816 C C . ARG A 1 103 ? -19.769 3.633 21.049 1.00 94.00 103 ARG A C 1
ATOM 818 O O . ARG A 1 103 ? -20.553 3.840 21.974 1.00 94.00 103 ARG A O 1
ATOM 825 N N . GLU A 1 104 ? -19.480 2.409 20.618 1.00 94.88 104 GLU A N 1
ATOM 826 C CA . GLU A 1 104 ? -20.024 1.205 21.242 1.00 94.88 104 GLU A CA 1
ATOM 827 C C . GLU A 1 104 ? -19.523 1.035 22.682 1.00 94.88 104 GLU A C 1
ATOM 829 O O . GLU A 1 104 ? -20.315 0.758 23.589 1.00 94.88 104 GLU A O 1
ATOM 834 N N . PHE A 1 105 ? -18.226 1.245 22.914 1.00 93.94 105 PHE A N 1
ATOM 835 C CA . PHE A 1 105 ? -17.642 1.205 24.251 1.00 93.94 105 PHE A CA 1
ATOM 836 C C . PHE A 1 105 ? -18.291 2.235 25.185 1.00 93.94 105 PHE A C 1
ATOM 838 O O . PHE A 1 105 ? -18.701 1.892 26.299 1.00 93.94 105 PHE A O 1
ATOM 845 N N . ASP A 1 106 ? -18.459 3.472 24.716 1.00 95.12 106 ASP A N 1
ATOM 846 C CA . ASP A 1 106 ? -19.094 4.544 25.482 1.00 95.12 106 ASP A CA 1
ATOM 847 C C . ASP A 1 106 ? -20.557 4.220 25.820 1.00 95.12 106 ASP A C 1
ATOM 849 O O . ASP A 1 106 ? -20.994 4.403 26.964 1.00 95.12 106 ASP A O 1
ATOM 853 N N . ALA A 1 107 ? -21.310 3.670 24.861 1.00 95.50 107 ALA A N 1
ATOM 854 C CA . ALA A 1 107 ? -22.688 3.237 25.075 1.00 95.50 107 ALA A CA 1
ATOM 855 C C . ALA A 1 107 ? -22.780 2.129 26.139 1.00 95.50 107 ALA A C 1
ATOM 857 O O . ALA A 1 107 ? -23.567 2.236 27.086 1.00 95.50 107 ALA A O 1
ATOM 858 N N . ARG A 1 108 ? -21.927 1.099 26.045 1.00 95.38 108 ARG A N 1
ATOM 859 C CA . ARG A 1 108 ? -21.858 -0.004 27.022 1.00 95.38 108 ARG A CA 1
ATOM 860 C C . ARG A 1 108 ? -21.480 0.499 28.417 1.00 95.38 108 ARG A C 1
ATOM 862 O O . ARG A 1 108 ? -22.113 0.123 29.406 1.00 95.38 108 ARG A O 1
ATOM 869 N N . LYS A 1 109 ? -20.502 1.406 28.509 1.00 96.06 109 LYS A N 1
ATOM 870 C CA . LYS A 1 109 ? -20.082 2.029 29.772 1.00 96.06 109 LYS A CA 1
ATOM 871 C C . LYS A 1 109 ? -21.222 2.815 30.419 1.00 96.06 109 LYS A C 1
ATOM 873 O O . LYS A 1 109 ? -21.426 2.701 31.628 1.00 96.06 109 LYS A O 1
ATOM 878 N N . LYS A 1 110 ? -21.999 3.573 29.637 1.00 95.75 110 LYS A N 1
ATOM 879 C CA . LYS A 1 110 ? -23.164 4.321 30.138 1.00 95.75 110 LYS A CA 1
ATOM 880 C C . LYS A 1 110 ? -24.227 3.389 30.725 1.00 95.75 110 LYS A C 1
ATOM 882 O O . LYS A 1 110 ? -24.693 3.641 31.834 1.00 95.75 110 LYS A O 1
ATOM 887 N N . ILE A 1 111 ? -24.564 2.301 30.028 1.00 95.56 111 ILE A N 1
ATOM 888 C CA . ILE A 1 111 ? -25.527 1.294 30.508 1.00 95.56 111 ILE A CA 1
ATOM 889 C C . ILE A 1 111 ? -25.052 0.682 31.832 1.00 95.56 111 ILE A C 1
ATOM 891 O O . ILE A 1 111 ? -25.810 0.648 32.802 1.00 95.56 111 ILE A O 1
ATOM 895 N N . MET A 1 112 ? -23.782 0.275 31.910 1.00 94.56 112 MET A N 1
ATOM 896 C CA . MET A 1 112 ? -23.198 -0.305 33.123 1.00 94.56 112 MET A CA 1
ATOM 897 C C . MET A 1 112 ? -23.250 0.660 34.316 1.00 94.56 112 MET A C 1
ATOM 899 O O . MET A 1 112 ? -23.582 0.258 35.431 1.00 94.56 112 MET A O 1
ATOM 903 N N . MET A 1 113 ? -22.951 1.942 34.097 1.00 94.50 113 MET A N 1
ATOM 904 C CA . MET A 1 113 ? -22.994 2.957 35.155 1.00 94.50 113 MET A CA 1
ATOM 905 C C . MET A 1 113 ? -24.414 3.183 35.680 1.00 94.50 113 MET A C 1
ATOM 907 O O . MET A 1 113 ? -24.598 3.329 36.890 1.00 94.50 113 MET A O 1
ATOM 9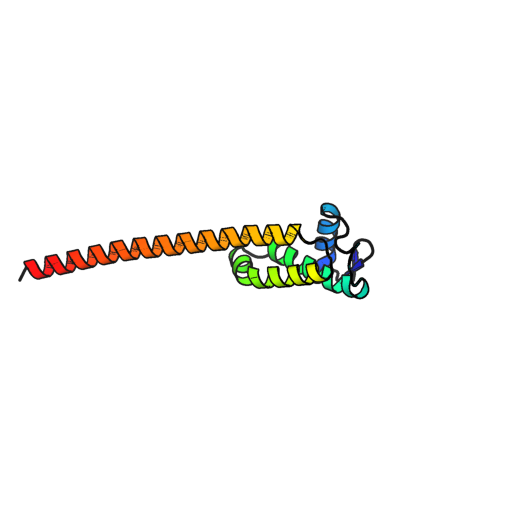11 N N . THR A 1 114 ? -25.416 3.181 34.799 1.00 93.69 114 THR A N 1
ATOM 912 C CA . THR A 1 114 ? -26.826 3.271 35.201 1.00 93.69 114 THR A CA 1
ATOM 913 C C . THR A 1 114 ? -27.244 2.039 36.001 1.00 93.69 114 THR A C 1
ATOM 915 O O . THR A 1 114 ? -27.777 2.189 37.096 1.00 93.69 114 THR A O 1
ATOM 918 N N . ALA A 1 115 ? -26.915 0.831 35.529 1.00 92.81 115 ALA A N 1
ATOM 919 C CA . ALA A 1 115 ? -27.214 -0.410 36.245 1.00 92.81 115 ALA A CA 1
ATOM 920 C C . ALA A 1 115 ? -26.567 -0.444 37.643 1.00 92.81 115 ALA A C 1
ATOM 922 O O . ALA A 1 115 ? -27.229 -0.770 38.628 1.00 92.81 115 ALA A O 1
ATOM 923 N N . LYS A 1 116 ? -25.298 -0.026 37.761 1.00 90.00 116 LYS A N 1
ATOM 924 C CA . LYS A 1 116 ? -24.583 0.041 39.046 1.00 90.00 116 LYS A CA 1
ATOM 925 C C . LYS A 1 116 ? -25.254 0.996 40.038 1.00 90.00 116 LYS A C 1
ATOM 927 O O . LYS A 1 116 ? -25.381 0.654 41.213 1.00 90.00 116 LYS A O 1
ATOM 932 N N . LYS A 1 117 ? -25.700 2.171 39.574 1.00 88.94 117 LYS A N 1
ATOM 933 C CA . LYS A 1 117 ? -26.441 3.132 40.409 1.00 88.94 117 LYS A CA 1
ATOM 934 C C . LYS A 1 117 ? -27.759 2.542 40.908 1.00 88.94 117 LYS A C 1
ATOM 936 O O . LYS A 1 117 ? -28.050 2.673 42.093 1.00 88.94 117 LYS A O 1
ATOM 941 N N . THR A 1 118 ? -28.516 1.866 40.044 1.00 83.31 118 THR A N 1
ATOM 942 C CA . THR A 1 118 ? -29.781 1.220 40.426 1.00 83.31 118 THR A CA 1
ATOM 943 C C . THR A 1 118 ? -29.557 0.149 41.493 1.00 83.31 118 THR A C 1
ATOM 945 O O . THR A 1 118 ? -30.205 0.189 42.534 1.00 83.31 118 THR A O 1
ATOM 948 N N . VAL A 1 119 ? -28.574 -0.740 41.304 1.00 80.88 119 VAL A N 1
ATOM 949 C CA . VAL A 1 119 ? -28.249 -1.799 42.279 1.00 80.88 119 VAL A CA 1
ATOM 950 C C . VAL A 1 119 ? -27.849 -1.223 43.645 1.00 80.88 119 VAL A C 1
ATOM 952 O O . VAL A 1 119 ? -28.316 -1.713 44.673 1.00 80.88 119 VAL A O 1
ATOM 955 N N . GLN A 1 120 ? -27.030 -0.163 43.677 1.00 74.25 120 GLN A N 1
ATOM 956 C CA . GLN A 1 120 ? -26.637 0.516 44.923 1.00 74.25 120 GLN A CA 1
ATOM 957 C C . GLN A 1 120 ? -27.787 1.276 45.601 1.00 74.25 120 GLN A C 1
ATOM 959 O O . GLN A 1 120 ? -27.823 1.355 46.829 1.00 74.25 120 GLN A O 1
ATOM 964 N N . GLY A 1 121 ? -28.715 1.846 44.830 1.00 73.81 121 GLY A N 1
ATOM 965 C CA . GLY A 1 121 ? -29.910 2.499 45.368 1.00 73.81 121 GLY A CA 1
ATOM 966 C C . GLY A 1 121 ? -30.848 1.503 46.052 1.00 73.81 121 GLY A C 1
ATOM 967 O O . GLY A 1 121 ? -31.270 1.733 47.182 1.00 73.81 121 GLY A O 1
ATOM 968 N N . SER A 1 122 ? -31.099 0.355 45.416 1.00 66.62 122 SER A N 1
ATOM 969 C CA . SER A 1 122 ? -31.963 -0.702 45.957 1.00 66.62 122 SER A CA 1
ATOM 970 C C . SER A 1 122 ? -31.408 -1.345 4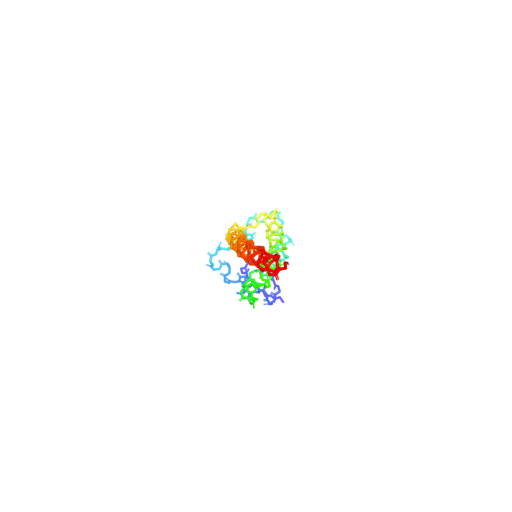7.232 1.00 66.62 122 SER A C 1
ATOM 972 O O . SER A 1 122 ? -32.172 -1.673 48.131 1.00 66.62 122 SER A O 1
ATOM 974 N N . THR A 1 123 ? -30.084 -1.484 47.360 1.00 66.44 123 THR A N 1
ATOM 975 C CA . THR A 1 123 ? -29.460 -2.023 48.586 1.00 66.44 123 THR A CA 1
ATOM 976 C C . THR A 1 123 ? -29.495 -1.051 49.764 1.00 66.44 123 THR A C 1
ATOM 978 O O . THR A 1 123 ? -29.486 -1.495 50.909 1.00 66.44 123 THR A O 1
ATOM 981 N N . LYS A 1 124 ? -29.543 0.263 49.511 1.00 64.94 124 LYS A N 1
ATOM 982 C CA . LYS A 1 124 ? -29.686 1.274 50.570 1.00 64.94 124 LYS A CA 1
ATOM 983 C C . LYS A 1 124 ? -31.119 1.415 51.087 1.00 64.94 124 LYS A C 1
ATOM 985 O O . LYS A 1 124 ? -31.277 1.816 52.226 1.00 64.94 124 LYS A O 1
ATOM 990 N N . ALA A 1 125 ? -32.130 1.096 50.279 1.00 62.19 125 ALA A N 1
ATOM 991 C CA . ALA A 1 125 ? -33.541 1.208 50.665 1.00 62.19 125 ALA A CA 1
ATOM 992 C C . ALA A 1 125 ? -34.063 0.029 51.518 1.00 62.19 125 ALA A C 1
ATOM 994 O O . ALA A 1 125 ? -35.173 0.095 52.030 1.00 62.19 125 ALA A O 1
ATOM 995 N N . LEU A 1 126 ? -33.283 -1.052 51.644 1.00 58.78 126 LEU A N 1
ATOM 996 C CA . LEU A 1 126 ? -33.622 -2.269 52.402 1.00 58.78 126 LEU A CA 1
ATOM 997 C C . LEU A 1 126 ? -32.933 -2.341 53.783 1.00 58.78 126 LEU A C 1
ATOM 999 O O . LEU A 1 126 ? -32.976 -3.387 54.428 1.00 58.78 126 LEU A O 1
ATOM 1003 N N . ARG A 1 127 ? -32.257 -1.268 54.209 1.00 50.84 127 ARG A N 1
ATOM 1004 C CA . ARG A 1 127 ? -31.620 -1.112 55.526 1.00 50.84 127 ARG A CA 1
ATOM 1005 C C . ARG A 1 127 ? -32.283 0.026 56.280 1.00 50.84 127 ARG A C 1
ATOM 1007 O O . ARG A 1 127 ? -32.356 -0.095 57.517 1.00 50.84 127 ARG A O 1
#

Radius of gyration: 24.25 Å; Cα contacts (8 Å, |Δi|>4): 94; chains: 1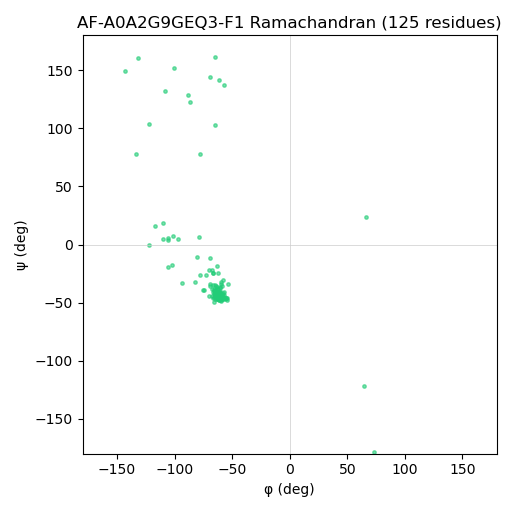; bounding box: 53×24×76 Å

pLDDT: mean 94.27, std 8.3, range [50.84, 98.69]

Secondary structure (DSSP, 8-state):
-EEETTEEE-TTTHHHHHHHHHHH--TTTT-S-GGGHHHHHHHHHHHHHHHHHS-HHHHHHHHHHHHHHHHHHHHTT---HHHHHHHHHHHHHHHHHHHHHHHHHHHHHHHHHHHHHHHHHHHHTT-

Mean predicted aligned error: 5.57 Å

Foldseek 3Di:
DDDQPNDDEDPVLNVVLNVVCVVPNQQCPPFPCPVCSRVLSVLVSVLVCCVVPDDLVSCLVCLVVNLVSLVVSVVRVGNCVVVNVVSVVSVVVVVVVVVVVVVVVVVVVVVVVVVVVVVVVVVVVVD